Protein AF-A0A527Z9W7-F1 (afdb_monomer_lite)

Sequence (54 aa):
IGVGHGDKKQIHMMVKVLMPKATFDTDDAADALAIAICHAHHRQSVVYRLAALG

Radius of gyration: 13.62 Å; chains: 1; bounding box: 26×15×42 Å

Foldseek 3Di:
DDDPCCDLVNLVVVLCVVPVPDDDDDSVRSVVSSVVVVVVVVVVVVVVVVVVVD

Structure (mmCIF, N/CA/C/O backbone):
data_AF-A0A527Z9W7-F1
#
_entry.id   AF-A0A527Z9W7-F1
#
loop_
_atom_site.group_PDB
_atom_site.id
_atom_site.type_symbol
_atom_site.label_atom_id
_atom_site.label_alt_id
_atom_site.label_comp_id
_atom_site.label_asym_id
_atom_site.label_entity_id
_atom_site.label_seq_id
_atom_site.pdbx_PDB_ins_code
_atom_site.Cartn_x
_atom_site.Cartn_y
_atom_site.Cartn_z
_atom_site.occupancy
_atom_site.B_iso_or_equiv
_atom_site.auth_seq_id
_atom_site.auth_comp_id
_atom_site.auth_asym_id
_atom_site.auth_atom_id
_atom_site.pdbx_PDB_model_num
ATOM 1 N N . ILE A 1 1 ? 13.560 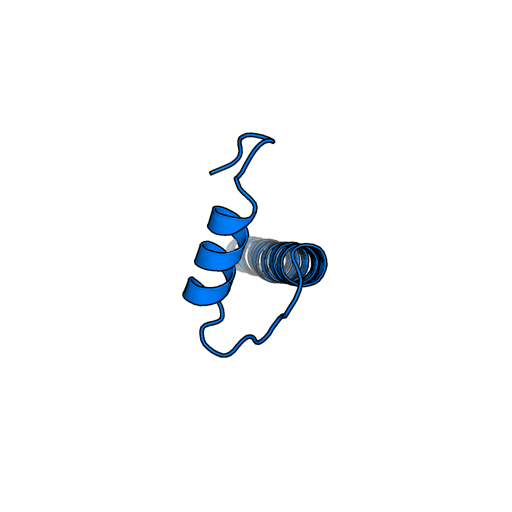8.597 -0.304 1.0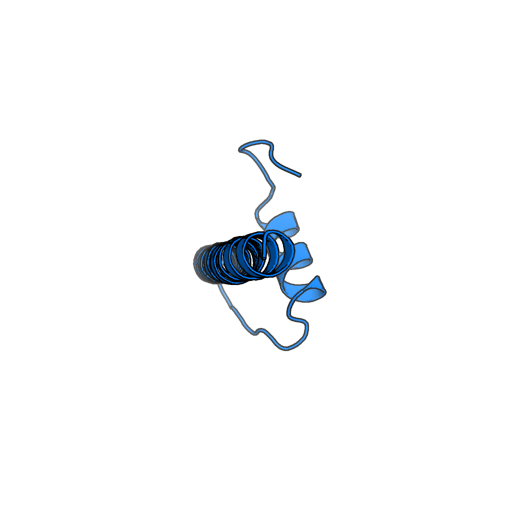0 48.56 1 ILE A N 1
ATOM 2 C CA . ILE A 1 1 ? 12.948 8.002 0.908 1.00 48.56 1 ILE A CA 1
ATOM 3 C C . ILE A 1 1 ? 13.237 6.508 0.862 1.00 48.56 1 ILE A C 1
ATOM 5 O O . ILE A 1 1 ? 12.618 5.815 0.075 1.00 48.56 1 ILE A O 1
ATOM 9 N N . GLY A 1 2 ? 14.284 6.049 1.548 1.00 46.31 2 GLY A N 1
ATOM 10 C CA . GLY A 1 2 ? 14.809 4.685 1.379 1.00 46.31 2 GLY A CA 1
ATOM 11 C C . GLY A 1 2 ? 15.902 4.323 2.383 1.00 46.31 2 GLY A C 1
ATOM 12 O O . GLY A 1 2 ? 16.785 3.533 2.079 1.00 46.31 2 GLY A O 1
ATOM 13 N N . VAL A 1 3 ? 15.881 4.944 3.562 1.00 56.03 3 VAL A N 1
ATOM 14 C CA . VAL A 1 3 ? 16.712 4.500 4.684 1.00 56.03 3 VAL A CA 1
ATOM 15 C C . VAL A 1 3 ? 15.909 3.440 5.427 1.00 56.03 3 VAL A C 1
ATOM 17 O O . VAL A 1 3 ? 14.730 3.660 5.687 1.00 56.03 3 VAL A O 1
ATOM 20 N N . GLY A 1 4 ? 16.512 2.293 5.747 1.00 54.94 4 GLY A N 1
ATOM 21 C CA . GLY A 1 4 ? 15.850 1.130 6.369 1.00 54.94 4 GLY A CA 1
ATOM 22 C C . GLY A 1 4 ? 15.202 1.368 7.745 1.00 54.94 4 GLY A C 1
ATOM 23 O O . GLY A 1 4 ? 14.738 0.423 8.365 1.00 54.94 4 GLY A O 1
ATOM 24 N N . HIS A 1 5 ? 15.145 2.622 8.197 1.00 57.19 5 HIS A N 1
ATOM 25 C CA . HIS A 1 5 ? 14.491 3.094 9.415 1.00 57.19 5 HIS A CA 1
ATOM 26 C C . HIS A 1 5 ? 13.456 4.183 9.092 1.00 57.19 5 HIS A C 1
ATOM 28 O O . HIS A 1 5 ? 13.359 5.178 9.807 1.00 57.19 5 HIS A O 1
ATOM 34 N N . GLY A 1 6 ? 12.741 4.062 7.968 1.00 61.19 6 GLY A N 1
ATOM 35 C CA . GLY A 1 6 ? 11.582 4.915 7.715 1.00 61.19 6 GLY A CA 1
ATOM 36 C C . GLY A 1 6 ? 10.610 4.749 8.877 1.00 61.19 6 GLY A C 1
ATOM 37 O O . GLY A 1 6 ? 10.154 3.637 9.133 1.00 61.19 6 GLY A O 1
ATOM 38 N N . ASP A 1 7 ? 10.356 5.827 9.613 1.00 74.00 7 ASP A N 1
ATOM 39 C CA . ASP A 1 7 ? 9.420 5.810 10.736 1.00 74.00 7 ASP A CA 1
ATOM 40 C C . ASP A 1 7 ? 8.075 5.270 10.217 1.00 74.00 7 ASP A C 1
ATOM 42 O O . ASP A 1 7 ? 7.633 5.656 9.129 1.00 74.00 7 ASP A O 1
ATOM 46 N N . LYS A 1 8 ? 7.413 4.374 10.958 1.00 76.50 8 LYS A N 1
ATOM 47 C CA . LYS A 1 8 ? 6.099 3.820 10.577 1.00 76.50 8 LYS A CA 1
ATOM 48 C C . LYS A 1 8 ? 5.100 4.932 10.255 1.00 76.50 8 LYS A C 1
ATOM 50 O O . LYS A 1 8 ? 4.306 4.826 9.321 1.00 76.50 8 LYS A O 1
ATOM 55 N N . LYS A 1 9 ? 5.245 6.084 10.914 1.00 82.75 9 LYS A N 1
ATOM 56 C CA . LYS A 1 9 ? 4.489 7.307 10.614 1.00 82.75 9 LYS A CA 1
ATOM 57 C C . LYS A 1 9 ? 4.710 7.832 9.192 1.00 82.75 9 LYS A C 1
ATOM 59 O O . LYS A 1 9 ? 3.766 8.323 8.575 1.00 82.75 9 LYS A O 1
ATOM 64 N N . GLN A 1 10 ? 5.925 7.732 8.655 1.00 82.56 10 GLN A N 1
ATOM 65 C CA . GLN A 1 10 ? 6.228 8.120 7.274 1.00 82.56 10 GLN A CA 1
ATOM 66 C C . GLN A 1 10 ? 5.548 7.185 6.273 1.00 82.56 10 GLN A C 1
ATOM 68 O O . GLN A 1 10 ? 5.009 7.670 5.279 1.00 82.56 10 GLN A O 1
ATOM 73 N N . ILE A 1 11 ? 5.511 5.876 6.548 1.00 84.00 11 ILE A N 1
ATOM 74 C CA . ILE A 1 11 ? 4.791 4.907 5.708 1.00 84.00 11 ILE A CA 1
ATOM 75 C C . ILE A 1 11 ? 3.290 5.212 5.736 1.00 84.00 11 ILE A C 1
ATOM 77 O O . ILE A 1 11 ? 2.677 5.346 4.679 1.00 84.00 11 ILE A O 1
ATOM 81 N N . HIS A 1 12 ? 2.716 5.448 6.918 1.00 85.81 12 HIS A N 1
ATOM 82 C CA . HIS A 1 12 ? 1.300 5.806 7.065 1.00 85.81 12 HIS A CA 1
ATOM 83 C C . HIS A 1 12 ? 0.946 7.079 6.292 1.00 85.81 12 HIS A C 1
ATOM 85 O O . HIS A 1 12 ? -0.060 7.123 5.582 1.00 85.81 12 HIS A O 1
ATOM 91 N N . MET A 1 13 ? 1.778 8.118 6.406 1.00 88.50 13 MET A N 1
ATOM 92 C CA . MET A 1 13 ? 1.585 9.369 5.677 1.00 88.50 13 MET A CA 1
ATOM 93 C C . MET A 1 13 ? 1.675 9.147 4.164 1.00 88.50 13 MET A C 1
ATOM 95 O O . MET A 1 13 ? 0.805 9.608 3.429 1.00 88.50 13 MET A O 1
ATOM 99 N N . MET A 1 14 ? 2.683 8.406 3.698 1.00 90.12 14 MET A N 1
ATOM 100 C CA . MET A 1 14 ? 2.865 8.101 2.280 1.00 90.12 14 MET A CA 1
ATOM 101 C C . MET A 1 14 ? 1.664 7.335 1.711 1.00 90.12 14 MET A C 1
ATOM 103 O O . MET A 1 14 ? 1.133 7.721 0.671 1.00 90.12 14 MET A O 1
ATOM 107 N N . VAL A 1 15 ? 1.197 6.289 2.400 1.00 87.56 15 VAL A N 1
ATOM 108 C CA . VAL A 1 15 ? 0.036 5.499 1.965 1.00 87.56 15 VAL A CA 1
ATOM 109 C C . VAL A 1 15 ? -1.222 6.365 1.926 1.00 87.56 15 VAL A C 1
ATOM 111 O O . VAL A 1 15 ? -1.966 6.278 0.957 1.00 87.56 15 VAL A O 1
ATOM 114 N N . LYS A 1 16 ? -1.439 7.270 2.891 1.00 88.75 16 LYS A N 1
ATOM 115 C CA . LYS A 1 16 ? -2.576 8.211 2.847 1.00 88.75 16 LYS A CA 1
ATOM 116 C C . LYS A 1 16 ? -2.489 9.226 1.706 1.00 88.75 16 LYS A C 1
ATOM 118 O O . LYS A 1 16 ? -3.522 9.603 1.167 1.00 88.75 16 LYS A O 1
ATOM 123 N N . VAL A 1 17 ? -1.294 9.670 1.319 1.00 91.00 17 VAL A N 1
ATOM 124 C CA . VAL A 1 17 ? -1.126 10.566 0.160 1.00 91.00 17 VAL A CA 1
ATOM 125 C C . VAL A 1 17 ? -1.439 9.830 -1.145 1.00 91.00 17 VAL A C 1
ATOM 127 O O . VAL A 1 17 ? -2.131 10.371 -2.003 1.00 91.00 17 VAL A O 1
ATOM 130 N N . LEU A 1 18 ? -0.955 8.594 -1.292 1.00 88.81 18 LEU A N 1
ATOM 131 C CA . LEU A 1 18 ? -1.129 7.796 -2.512 1.00 88.81 18 LEU A CA 1
ATOM 132 C C . LEU A 1 18 ? -2.524 7.160 -2.618 1.00 88.81 18 LEU A C 1
ATOM 134 O O . LEU A 1 18 ? -3.059 7.000 -3.711 1.00 88.81 18 LEU A O 1
ATOM 138 N N . MET A 1 19 ? -3.119 6.800 -1.483 1.00 90.31 19 MET A N 1
ATOM 139 C CA . MET A 1 19 ? -4.419 6.146 -1.364 1.00 90.31 19 MET A CA 1
ATOM 140 C C . MET A 1 19 ? -5.246 6.820 -0.257 1.00 90.31 19 MET A C 1
ATOM 142 O O . MET A 1 19 ? -5.464 6.235 0.803 1.00 90.31 19 MET A O 1
ATOM 146 N N . PRO A 1 20 ? -5.775 8.034 -0.484 1.00 89.81 20 PRO A N 1
ATOM 147 C CA . PRO A 1 20 ? -6.458 8.825 0.551 1.00 89.81 20 PRO A CA 1
ATOM 148 C C . PRO A 1 20 ? -7.730 8.186 1.118 1.00 89.81 20 PRO A C 1
ATOM 150 O O . PRO A 1 20 ? -8.216 8.607 2.163 1.00 89.81 20 PRO A O 1
ATOM 153 N N . LYS A 1 21 ? -8.267 7.163 0.445 1.00 93.00 21 LYS A N 1
ATOM 154 C CA . LYS A 1 21 ? -9.427 6.384 0.896 1.00 93.00 21 LYS A CA 1
ATOM 155 C C . LYS A 1 21 ? -9.051 5.075 1.605 1.00 93.00 21 LYS A C 1
ATOM 157 O O . LYS A 1 21 ? -9.950 4.345 2.004 1.00 93.00 21 LYS A O 1
ATOM 162 N N . ALA A 1 22 ? -7.763 4.742 1.720 1.00 88.31 22 ALA A N 1
ATOM 163 C CA . ALA A 1 22 ? -7.327 3.521 2.387 1.00 88.31 22 ALA A CA 1
ATOM 164 C C . ALA A 1 22 ? -7.524 3.631 3.905 1.00 88.31 22 ALA A C 1
ATOM 166 O O . ALA A 1 22 ? -7.086 4.594 4.535 1.00 88.31 22 ALA A O 1
ATOM 167 N N . THR A 1 23 ? -8.161 2.615 4.480 1.00 90.00 23 THR A N 1
ATOM 168 C CA . THR A 1 23 ? -8.329 2.434 5.924 1.00 90.00 23 THR A CA 1
ATOM 169 C C . THR A 1 23 ? -7.461 1.271 6.380 1.00 90.00 23 THR A C 1
ATOM 171 O O . THR A 1 23 ? -7.498 0.202 5.771 1.00 90.00 23 THR A O 1
ATOM 174 N N . PHE A 1 24 ? -6.669 1.484 7.422 1.00 87.69 24 PHE A N 1
ATOM 175 C CA . PHE A 1 24 ? -5.806 0.477 8.025 1.00 87.69 24 PHE A CA 1
ATOM 176 C C . PHE A 1 24 ? -5.527 0.878 9.472 1.00 87.69 24 PHE A C 1
ATOM 178 O O . PHE A 1 24 ? -5.335 2.061 9.769 1.00 87.69 24 PHE A O 1
ATOM 185 N N . ASP A 1 25 ? -5.499 -0.120 10.349 1.00 86.56 25 ASP A N 1
ATOM 186 C CA . ASP A 1 25 ? -5.548 0.102 11.797 1.00 86.56 25 ASP A CA 1
ATOM 187 C C . ASP A 1 25 ? -4.226 -0.278 12.483 1.00 86.56 25 ASP A C 1
ATOM 189 O O . ASP A 1 25 ? -4.049 -0.043 13.676 1.00 86.56 25 ASP A O 1
ATOM 193 N N . THR A 1 26 ? -3.289 -0.861 11.728 1.00 89.44 26 THR A N 1
ATOM 19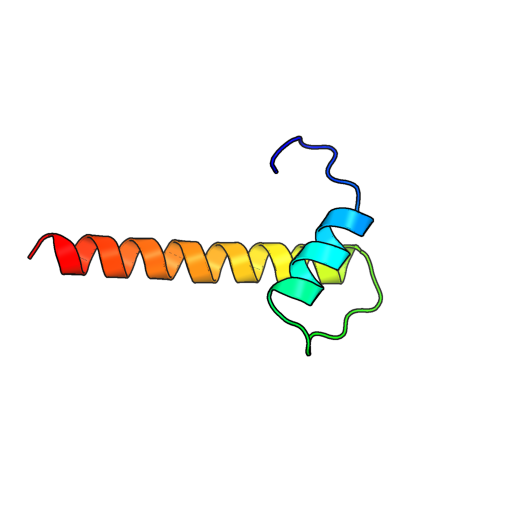4 C CA . THR A 1 26 ? -1.998 -1.349 12.221 1.00 89.44 26 THR A CA 1
ATOM 195 C C . THR A 1 26 ? -0.854 -0.957 11.290 1.00 89.44 26 THR A C 1
ATOM 197 O O . THR A 1 26 ? -1.048 -0.751 10.088 1.00 89.44 26 THR A O 1
ATOM 200 N N . ASP A 1 27 ? 0.353 -0.909 11.855 1.00 88.56 27 ASP A N 1
ATOM 201 C CA . ASP A 1 27 ? 1.587 -0.636 11.115 1.00 88.56 27 ASP A CA 1
ATOM 202 C C . ASP A 1 27 ? 1.848 -1.703 10.037 1.00 88.56 27 ASP A C 1
ATOM 204 O O . ASP A 1 27 ? 2.199 -1.377 8.904 1.00 88.56 27 ASP A O 1
ATOM 208 N N . ASP A 1 28 ? 1.586 -2.976 10.349 1.00 88.25 28 ASP A N 1
ATOM 209 C CA . ASP A 1 28 ? 1.749 -4.085 9.401 1.00 88.25 28 ASP A CA 1
ATOM 210 C C . ASP A 1 28 ? 0.792 -3.974 8.201 1.00 88.25 28 ASP A C 1
ATOM 212 O O . ASP A 1 28 ? 1.161 -4.282 7.065 1.00 88.25 28 ASP A O 1
ATOM 216 N N . ALA A 1 29 ? -0.442 -3.504 8.425 1.00 88.62 29 ALA A N 1
ATOM 217 C CA . ALA A 1 29 ? -1.406 -3.292 7.348 1.00 88.62 29 ALA A CA 1
ATOM 218 C C . ALA A 1 29 ? -0.973 -2.143 6.422 1.00 88.62 29 ALA A C 1
ATOM 220 O O . ALA A 1 29 ? -1.112 -2.245 5.199 1.00 88.62 29 ALA A O 1
ATOM 221 N N . ALA A 1 30 ? -0.403 -1.074 6.984 1.00 89.25 30 ALA A N 1
ATOM 222 C CA . ALA A 1 30 ? 0.166 0.020 6.204 1.00 89.25 30 ALA A CA 1
ATOM 223 C C . ALA A 1 30 ? 1.371 -0.436 5.367 1.00 89.25 30 ALA A C 1
ATOM 225 O O . ALA A 1 30 ? 1.483 -0.063 4.197 1.00 89.25 30 ALA A O 1
ATOM 226 N N . ASP A 1 31 ? 2.238 -1.277 5.931 1.00 86.62 31 ASP A N 1
ATOM 227 C CA . ASP A 1 31 ? 3.382 -1.844 5.215 1.00 86.62 31 ASP A CA 1
ATOM 228 C C . ASP A 1 31 ? 2.943 -2.74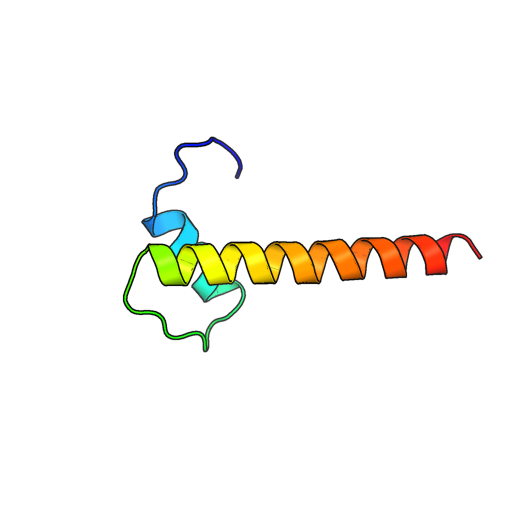5 4.059 1.00 86.62 31 ASP A C 1
ATOM 230 O O . ASP A 1 31 ? 3.456 -2.624 2.944 1.00 86.62 31 ASP A O 1
ATOM 234 N N . ALA A 1 32 ? 1.959 -3.619 4.290 1.00 90.75 32 ALA A N 1
ATOM 235 C CA . ALA A 1 32 ? 1.411 -4.486 3.251 1.00 90.75 32 ALA A CA 1
ATOM 236 C C . ALA A 1 32 ? 0.836 -3.667 2.083 1.00 90.75 32 ALA A C 1
ATOM 238 O O . ALA A 1 32 ? 1.100 -3.967 0.914 1.00 90.75 32 ALA A O 1
ATOM 239 N N . LEU A 1 33 ? 0.111 -2.585 2.389 1.00 90.50 33 LEU A N 1
ATOM 240 C CA . LEU A 1 33 ? -0.384 -1.639 1.389 1.00 90.50 33 LEU A CA 1
ATOM 241 C C . LEU A 1 33 ? 0.762 -0.953 0.640 1.00 90.50 33 LEU A C 1
ATOM 243 O O . LEU A 1 33 ? 0.738 -0.892 -0.588 1.00 90.50 33 LEU A O 1
ATOM 247 N N . ALA A 1 34 ? 1.790 -0.480 1.345 1.00 90.06 34 ALA A N 1
ATOM 248 C CA . ALA A 1 34 ? 2.953 0.144 0.723 1.00 90.06 34 ALA A CA 1
ATOM 249 C C . ALA A 1 34 ? 3.674 -0.811 -0.248 1.00 90.06 34 ALA A C 1
ATOM 251 O O . ALA A 1 34 ? 4.026 -0.409 -1.361 1.00 90.06 34 ALA A O 1
ATOM 252 N N . ILE A 1 35 ? 3.838 -2.087 0.125 1.00 90.19 35 ILE A N 1
ATOM 253 C CA . ILE A 1 35 ? 4.427 -3.126 -0.736 1.00 90.19 35 ILE A CA 1
ATOM 254 C C . ILE A 1 35 ? 3.554 -3.378 -1.970 1.00 90.19 35 ILE A C 1
ATOM 256 O O . ILE A 1 35 ? 4.086 -3.497 -3.079 1.00 90.19 35 ILE A O 1
ATOM 260 N N . ALA A 1 36 ? 2.231 -3.440 -1.803 1.00 90.75 36 ALA A N 1
ATOM 261 C CA . ALA A 1 36 ? 1.293 -3.639 -2.904 1.00 90.75 36 ALA A CA 1
ATOM 262 C C . ALA A 1 36 ? 1.318 -2.467 -3.900 1.00 90.75 36 ALA A C 1
ATOM 264 O O . ALA A 1 36 ? 1.401 -2.690 -5.109 1.00 90.75 36 ALA A O 1
ATOM 265 N N . ILE A 1 37 ? 1.324 -1.225 -3.403 1.00 88.56 37 ILE A N 1
ATOM 266 C CA . ILE A 1 37 ? 1.468 -0.012 -4.222 1.00 88.56 37 ILE A CA 1
ATOM 267 C C . ILE A 1 37 ? 2.795 -0.046 -4.989 1.00 88.56 37 ILE A C 1
ATOM 269 O O . ILE A 1 37 ? 2.823 0.194 -6.197 1.00 88.56 37 ILE A O 1
ATOM 273 N N . CYS A 1 38 ? 3.894 -0.387 -4.309 1.00 89.94 38 CYS A N 1
ATOM 274 C CA . CYS A 1 38 ? 5.209 -0.511 -4.931 1.00 89.94 38 CYS A CA 1
ATOM 275 C C . CYS A 1 38 ? 5.201 -1.546 -6.070 1.00 89.94 38 CYS A C 1
ATOM 277 O O . CYS A 1 38 ? 5.638 -1.243 -7.181 1.00 89.94 38 CYS A O 1
ATOM 279 N N . HIS A 1 39 ? 4.628 -2.732 -5.837 1.00 89.00 39 HIS A N 1
ATOM 280 C CA . HIS A 1 39 ? 4.484 -3.769 -6.861 1.00 89.00 39 HIS A CA 1
ATOM 281 C C . HIS A 1 39 ? 3.629 -3.314 -8.044 1.00 89.00 39 HIS A C 1
ATOM 283 O O . HIS A 1 39 ? 4.007 -3.554 -9.190 1.00 89.00 39 HIS A O 1
ATOM 289 N N . ALA A 1 40 ? 2.496 -2.656 -7.790 1.00 88.38 40 ALA A N 1
ATOM 290 C CA . ALA A 1 40 ? 1.620 -2.155 -8.844 1.00 88.38 40 ALA A CA 1
ATOM 291 C C . ALA A 1 40 ? 2.349 -1.136 -9.734 1.00 88.38 40 ALA A C 1
ATOM 293 O O . ALA A 1 40 ? 2.390 -1.303 -10.955 1.00 88.38 40 ALA A O 1
ATOM 294 N N . HIS A 1 41 ? 3.010 -0.145 -9.12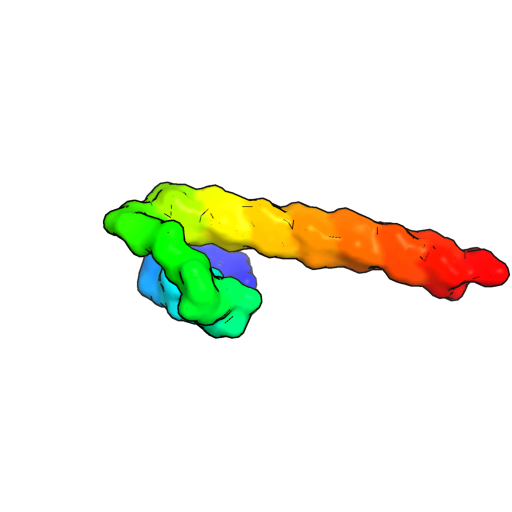8 1.00 85.75 41 HIS A N 1
ATOM 295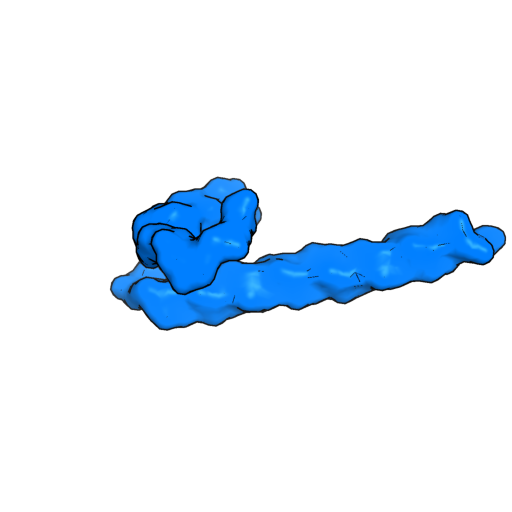 C CA . HIS A 1 41 ? 3.779 0.863 -9.858 1.00 85.75 41 HIS A CA 1
ATOM 296 C C . HIS A 1 41 ? 4.978 0.264 -10.606 1.00 85.75 41 HIS A C 1
ATOM 298 O O . HIS A 1 41 ? 5.233 0.626 -11.756 1.00 85.75 41 HIS A O 1
ATOM 304 N N . HIS A 1 42 ? 5.700 -0.683 -10.001 1.00 86.12 42 HIS A N 1
ATOM 305 C CA . HIS A 1 42 ? 6.831 -1.337 -10.656 1.00 86.12 42 HIS A CA 1
ATOM 306 C C . HIS A 1 42 ? 6.383 -2.208 -11.839 1.00 86.12 42 HIS A C 1
ATOM 308 O O . HIS A 1 42 ? 6.967 -2.135 -12.921 1.00 86.12 42 HIS A O 1
ATOM 314 N N . ARG A 1 43 ? 5.299 -2.979 -11.682 1.00 81.94 43 ARG A N 1
ATOM 315 C CA . ARG A 1 43 ? 4.729 -3.796 -12.762 1.00 81.94 43 ARG A CA 1
ATOM 316 C C . ARG A 1 43 ? 4.235 -2.934 -13.923 1.00 81.94 43 ARG A C 1
ATOM 318 O O . ARG A 1 43 ? 4.490 -3.282 -15.074 1.00 81.94 43 ARG A O 1
ATOM 325 N N . GLN A 1 44 ? 3.581 -1.804 -13.643 1.00 78.19 44 GLN A N 1
ATOM 326 C CA . GLN A 1 44 ? 3.211 -0.842 -14.683 1.00 78.19 44 GLN A CA 1
ATOM 327 C C . GLN A 1 44 ? 4.442 -0.257 -15.383 1.00 78.19 44 GLN A C 1
ATOM 329 O O . GLN A 1 44 ? 4.465 -0.201 -16.608 1.00 78.19 44 GLN A O 1
ATOM 334 N N . SER A 1 45 ? 5.492 0.106 -14.639 1.00 79.25 45 SER A N 1
ATOM 335 C CA . SER A 1 45 ? 6.742 0.631 -15.207 1.00 79.25 45 SER A CA 1
ATOM 336 C C . SER A 1 45 ? 7.380 -0.324 -16.225 1.00 79.25 45 SER A C 1
ATOM 338 O O . SER A 1 45 ? 7.812 0.111 -17.291 1.00 79.25 45 SER A O 1
ATOM 340 N N . VAL A 1 46 ? 7.376 -1.635 -15.961 1.00 77.25 46 VAL A N 1
ATOM 341 C CA . VAL A 1 46 ? 7.876 -2.644 -16.914 1.00 77.25 46 VAL A CA 1
ATOM 342 C C . VAL A 1 46 ? 7.037 -2.687 -18.192 1.00 77.25 46 VAL A C 1
ATOM 344 O O . VAL A 1 46 ? 7.600 -2.682 -19.286 1.00 77.25 46 VAL A O 1
ATOM 347 N N . VAL A 1 47 ? 5.706 -2.691 -18.070 1.00 77.00 47 VAL A N 1
ATOM 348 C CA . VAL A 1 47 ? 4.794 -2.696 -19.229 1.00 77.00 47 VAL A CA 1
ATOM 349 C C . VAL A 1 47 ? 4.978 -1.434 -20.073 1.00 77.00 47 VAL A C 1
ATOM 351 O O . VAL A 1 47 ? 5.122 -1.530 -21.288 1.00 77.00 47 VAL A O 1
ATOM 354 N N . TYR A 1 48 ? 5.047 -0.260 -19.439 1.00 77.56 48 TYR A N 1
ATOM 355 C CA . TYR A 1 48 ? 5.286 1.003 -20.138 1.00 77.56 48 TYR A CA 1
ATOM 356 C C . TYR A 1 48 ? 6.654 1.044 -20.823 1.00 77.56 48 TYR A C 1
ATOM 358 O O . TYR A 1 48 ? 6.756 1.513 -21.953 1.00 77.56 48 TYR A O 1
ATOM 366 N N . ARG A 1 49 ? 7.703 0.517 -20.181 1.00 75.75 49 ARG A N 1
ATOM 367 C CA . ARG A 1 49 ? 9.037 0.425 -20.790 1.00 75.75 49 ARG A CA 1
ATOM 368 C C . ARG A 1 49 ? 9.065 -0.488 -22.010 1.00 75.75 49 ARG A C 1
ATOM 370 O O . ARG A 1 49 ? 9.729 -0.150 -22.978 1.00 75.75 49 ARG A O 1
ATOM 377 N N . LEU A 1 50 ? 8.369 -1.623 -21.971 1.00 77.62 50 LEU A N 1
ATOM 378 C CA . LEU A 1 50 ? 8.258 -2.522 -23.123 1.00 77.62 50 LEU A CA 1
ATOM 379 C C . LEU A 1 50 ? 7.485 -1.867 -24.272 1.00 77.62 50 LEU A C 1
ATOM 381 O O . LEU A 1 50 ? 7.920 -1.955 -25.413 1.00 77.62 50 LEU A O 1
ATOM 385 N N . ALA A 1 51 ? 6.387 -1.168 -23.969 1.00 76.31 51 ALA A N 1
ATOM 386 C CA . ALA A 1 51 ? 5.598 -0.450 -24.968 1.00 76.31 51 ALA A CA 1
ATOM 387 C C . ALA A 1 51 ? 6.361 0.714 -25.628 1.00 76.31 51 ALA A C 1
ATOM 389 O O . ALA A 1 51 ? 6.083 1.038 -26.772 1.00 76.31 51 ALA A O 1
ATOM 390 N N . ALA A 1 52 ? 7.317 1.335 -24.929 1.00 75.56 52 ALA A N 1
ATOM 391 C CA . ALA A 1 52 ? 8.147 2.419 -25.463 1.00 75.56 52 ALA A CA 1
ATOM 392 C C . ALA A 1 52 ? 9.358 1.941 -26.295 1.00 75.56 52 ALA A C 1
ATOM 394 O O . ALA A 1 52 ? 10.076 2.770 -26.849 1.00 75.56 52 ALA A O 1
ATOM 395 N N . LEU A 1 53 ? 9.626 0.631 -26.333 1.00 79.38 53 LEU A N 1
ATOM 396 C CA . LEU A 1 53 ? 10.735 0.020 -27.080 1.00 79.38 53 LEU A CA 1
ATOM 397 C C . LEU A 1 53 ? 10.289 -0.635 -28.403 1.00 79.38 53 LEU A C 1
ATOM 399 O O . LEU A 1 53 ? 11.127 -1.233 -29.079 1.00 79.38 53 LEU A O 1
ATOM 403 N N . GLY A 1 54 ? 9.002 -0.546 -28.753 1.00 55.38 54 GLY A N 1
ATOM 404 C CA . GLY A 1 54 ? 8.431 -0.975 -30.037 1.00 55.38 54 GLY A CA 1
ATOM 405 C C . GLY A 1 54 ? 7.840 0.199 -30.800 1.00 55.38 54 GLY A C 1
ATOM 406 O O . GLY A 1 54 ? 7.708 0.056 -32.033 1.00 55.38 54 GLY A O 1
#

Secondary structure (DSSP, 8-state):
---TT--HHHHHHHHHHH-TT----SHHHHHHHHHHHHHHHHHHHHHHHHHTT-

pLDDT: mean 81.34, std 11.73, range [46.31, 93.0]